Protein AF-A0A929G8G4-F1 (afdb_monomer_lite)

Foldseek 3Di:
DPPPPDDDDDDDPPDDPVNCCVPVVVVVVCVVVVNDDDDDDDADPPPADVQRVCCVVVVDHCVPVVPRDPPDDDD

Sequence (75 aa):
MKKSNKVILVLSDALRYDTAVAGMGFLGHLVETQQASLYKVIGELPSMSRPMYETVHTGLPVSQHGILANYIVRR

Structure (mmCIF, N/CA/C/O backbone):
data_AF-A0A929G8G4-F1
#
_entry.id   AF-A0A929G8G4-F1
#
loop_
_atom_site.group_PDB
_atom_site.id
_atom_site.type_symbol
_atom_site.label_atom_id
_atom_site.label_alt_id
_atom_site.label_comp_id
_atom_site.label_asym_id
_atom_site.label_entity_id
_atom_site.label_seq_id
_atom_site.pdbx_PDB_ins_code
_atom_site.Cartn_x
_atom_site.Cartn_y
_atom_site.Cartn_z
_atom_site.occupancy
_atom_site.B_iso_or_equiv
_atom_site.auth_seq_id
_atom_site.auth_comp_id
_atom_site.auth_asym_id
_atom_site.auth_atom_id
_atom_site.pdbx_PDB_model_num
ATOM 1 N N . MET A 1 1 ? -27.303 -19.682 5.835 1.00 57.81 1 MET A N 1
ATOM 2 C CA . MET A 1 1 ? -26.247 -19.206 4.910 1.00 57.81 1 MET A CA 1
ATOM 3 C C . MET A 1 1 ? -25.187 -18.472 5.717 1.00 57.81 1 MET A C 1
ATOM 5 O O . MET A 1 1 ? -25.548 -17.584 6.480 1.00 57.81 1 MET A O 1
ATOM 9 N N . LYS A 1 2 ? -23.908 -18.857 5.617 1.00 61.97 2 LYS A N 1
ATOM 10 C CA . LYS A 1 2 ? -22.811 -18.177 6.325 1.00 61.97 2 LYS A CA 1
ATOM 11 C C . LYS A 1 2 ? -22.622 -16.801 5.673 1.00 61.97 2 LYS A C 1
ATOM 13 O O . LYS A 1 2 ? -22.297 -16.731 4.492 1.00 61.97 2 LYS A O 1
ATOM 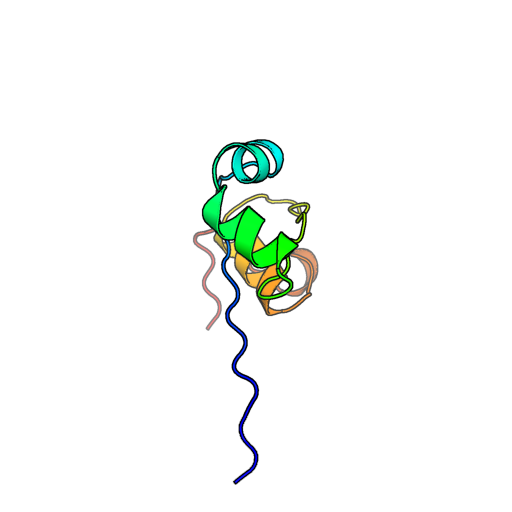18 N N . LYS A 1 3 ? -22.906 -15.718 6.399 1.00 64.31 3 LYS A N 1
ATOM 19 C CA . LYS A 1 3 ? -22.701 -14.349 5.909 1.00 64.31 3 LYS A CA 1
ATOM 20 C C . LYS A 1 3 ? -21.192 -14.172 5.710 1.00 64.31 3 LYS A C 1
ATOM 22 O O . LYS A 1 3 ? -20.445 -14.266 6.678 1.00 64.31 3 LYS A O 1
ATOM 27 N N . SER A 1 4 ? -20.726 -14.011 4.471 1.00 73.31 4 SER A N 1
ATOM 28 C CA . SER A 1 4 ? -19.319 -13.680 4.231 1.00 73.31 4 SER A CA 1
ATOM 29 C C . SER A 1 4 ? -19.072 -12.285 4.795 1.00 73.31 4 SER A C 1
ATOM 31 O O . SER A 1 4 ? -19.763 -11.342 4.396 1.00 73.31 4 SER A O 1
ATOM 33 N N . ASN A 1 5 ? -18.105 -12.137 5.696 1.00 85.31 5 ASN A N 1
ATOM 34 C CA . ASN A 1 5 ? -17.646 -10.815 6.102 1.00 85.31 5 ASN A CA 1
ATOM 35 C C . ASN A 1 5 ? -16.981 -10.177 4.881 1.00 85.31 5 ASN A C 1
ATOM 37 O O . ASN A 1 5 ? -15.885 -10.569 4.489 1.00 85.31 5 ASN A O 1
ATOM 41 N N . LYS A 1 6 ? -17.703 -9.270 4.218 1.00 90.00 6 LYS A N 1
ATOM 42 C CA . LYS A 1 6 ? -17.177 -8.537 3.069 1.00 90.00 6 LYS A CA 1
ATOM 43 C C . LYS A 1 6 ? -16.056 -7.633 3.567 1.00 90.00 6 LYS A C 1
ATOM 45 O O . LYS A 1 6 ? -16.254 -6.894 4.527 1.00 90.00 6 LYS A O 1
ATOM 50 N N . VAL A 1 7 ? -14.910 -7.694 2.905 1.00 91.25 7 VAL A N 1
ATOM 51 C CA . VAL A 1 7 ? -13.771 -6.813 3.161 1.00 91.25 7 VAL A CA 1
ATOM 52 C C . VAL A 1 7 ? -13.665 -5.846 1.990 1.00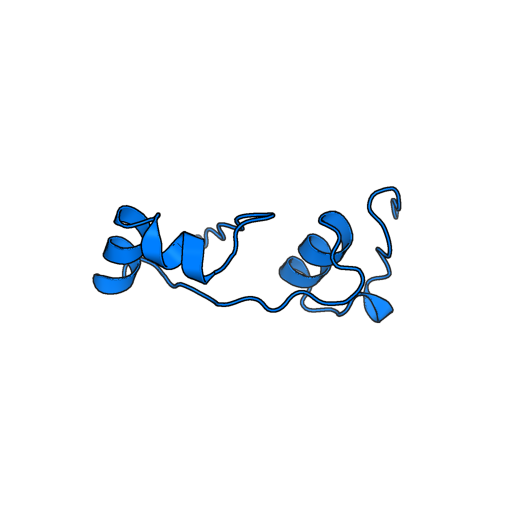 91.25 7 VAL A C 1
ATOM 54 O O . VAL A 1 7 ? -13.762 -6.263 0.837 1.00 91.25 7 VAL A O 1
ATOM 57 N N . ILE A 1 8 ? -13.497 -4.560 2.292 1.00 93.56 8 ILE A N 1
ATOM 58 C CA . ILE A 1 8 ? -13.226 -3.515 1.303 1.00 93.56 8 ILE A CA 1
ATOM 59 C C . ILE A 1 8 ? -11.833 -2.971 1.607 1.00 93.56 8 ILE A C 1
ATOM 61 O O . ILE A 1 8 ? -11.590 -2.486 2.710 1.00 93.56 8 ILE A O 1
ATOM 65 N N . LEU A 1 9 ? -10.931 -3.054 0.630 1.00 92.88 9 LEU A N 1
ATOM 66 C CA . LEU A 1 9 ? -9.623 -2.411 0.676 1.00 92.88 9 LEU A CA 1
ATOM 67 C C . LEU A 1 9 ? -9.693 -1.108 -0.123 1.00 92.88 9 LEU A C 1
ATOM 69 O O . LEU A 1 9 ? -10.027 -1.127 -1.306 1.00 92.88 9 LEU A O 1
ATOM 73 N N . VAL A 1 10 ? -9.366 0.014 0.516 1.00 92.81 10 VAL A N 1
ATOM 74 C CA . VAL A 1 10 ? -9.220 1.315 -0.150 1.00 92.81 10 VAL A CA 1
ATOM 75 C C . VAL A 1 10 ? -7.732 1.612 -0.280 1.00 92.81 10 VAL A C 1
ATOM 77 O O . VAL A 1 10 ? -7.053 1.823 0.722 1.00 92.81 10 VAL A O 1
ATOM 80 N N . LEU A 1 11 ? -7.227 1.614 -1.513 1.00 91.12 11 LEU A N 1
ATOM 81 C CA . LEU A 1 11 ? -5.839 1.945 -1.824 1.00 91.12 11 LEU A CA 1
ATOM 82 C C . LEU A 1 11 ? -5.776 3.338 -2.461 1.00 91.12 11 LEU A C 1
ATOM 84 O O . LEU A 1 11 ? -6.217 3.522 -3.593 1.00 91.12 11 LEU A O 1
ATOM 88 N N . SER A 1 12 ? -5.224 4.311 -1.736 1.00 89.19 12 SER A N 1
ATOM 89 C CA . SER A 1 12 ? -5.007 5.670 -2.247 1.00 89.19 12 SER A CA 1
ATOM 90 C C . SER A 1 12 ? -3.633 5.777 -2.909 1.00 89.19 1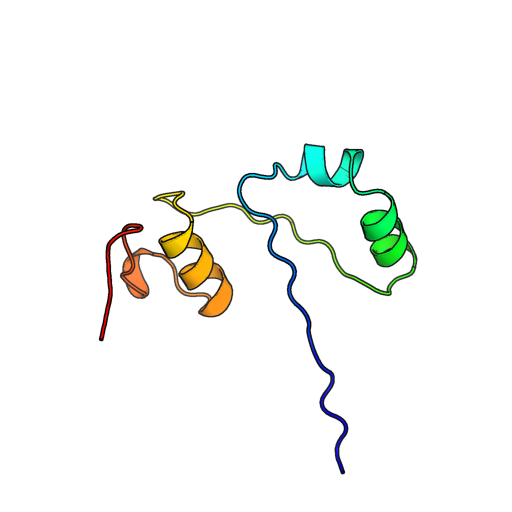2 SER A C 1
ATOM 92 O O . SER A 1 12 ? -2.617 5.826 -2.219 1.00 89.19 12 SER A O 1
ATOM 94 N N . ASP A 1 13 ? -3.597 5.810 -4.242 1.00 88.00 13 ASP A N 1
ATOM 95 C CA . ASP A 1 13 ? -2.351 5.962 -5.003 1.00 88.00 13 ASP A CA 1
ATOM 96 C C . ASP A 1 13 ? -1.821 7.404 -4.957 1.00 88.00 13 ASP A C 1
ATOM 98 O O . ASP A 1 13 ? -2.588 8.361 -4.843 1.00 88.00 13 ASP A O 1
ATOM 102 N N . ALA A 1 14 ? -0.497 7.548 -5.035 1.00 87.31 14 ALA A N 1
ATOM 103 C CA . ALA A 1 14 ? 0.241 8.810 -4.995 1.00 87.31 14 ALA A CA 1
ATOM 104 C C . ALA A 1 14 ? -0.077 9.713 -3.781 1.00 87.31 14 ALA A C 1
ATOM 106 O O . ALA A 1 14 ? 0.276 10.893 -3.769 1.00 87.31 14 ALA A O 1
ATOM 107 N N . LEU A 1 15 ? -0.701 9.162 -2.735 1.00 91.12 15 LEU A N 1
ATOM 108 C CA . LEU A 1 15 ? -1.045 9.872 -1.510 1.00 91.12 15 LEU A CA 1
ATOM 109 C C . LEU A 1 15 ? -0.056 9.514 -0.400 1.00 91.12 15 LEU A C 1
ATOM 111 O O . LEU A 1 15 ? 0.020 8.373 0.054 1.00 91.12 15 LEU A O 1
ATOM 115 N N . ARG A 1 16 ? 0.694 10.511 0.077 1.00 93.00 16 ARG A N 1
ATOM 116 C CA . ARG A 1 16 ? 1.592 10.327 1.222 1.00 93.00 16 ARG A CA 1
ATOM 117 C C . ARG A 1 16 ? 0.786 10.051 2.492 1.00 93.00 16 ARG A C 1
ATOM 119 O O . ARG A 1 16 ? -0.271 10.638 2.718 1.00 93.00 16 ARG A O 1
ATOM 126 N N . TYR A 1 17 ? 1.328 9.186 3.345 1.00 94.31 17 TYR A N 1
ATOM 127 C CA . TYR A 1 17 ? 0.675 8.759 4.583 1.00 94.31 17 TYR A CA 1
ATOM 128 C C . TYR A 1 17 ? 0.349 9.925 5.531 1.00 94.31 17 TYR A C 1
ATOM 130 O O . TYR A 1 17 ? -0.757 10.009 6.051 1.00 94.31 17 TYR A O 1
ATOM 138 N N . ASP A 1 18 ? 1.290 10.846 5.739 1.00 95.56 18 ASP A N 1
ATOM 139 C CA . ASP A 1 18 ? 1.098 12.028 6.590 1.00 95.56 18 ASP A CA 1
ATOM 140 C C . ASP A 1 18 ? 0.031 12.976 6.027 1.00 95.56 18 ASP A C 1
ATOM 142 O O . ASP A 1 18 ? -0.808 13.475 6.775 1.00 95.56 18 ASP A O 1
ATOM 146 N N . THR A 1 19 ? 0.003 13.165 4.706 1.00 96.38 19 THR A N 1
ATOM 147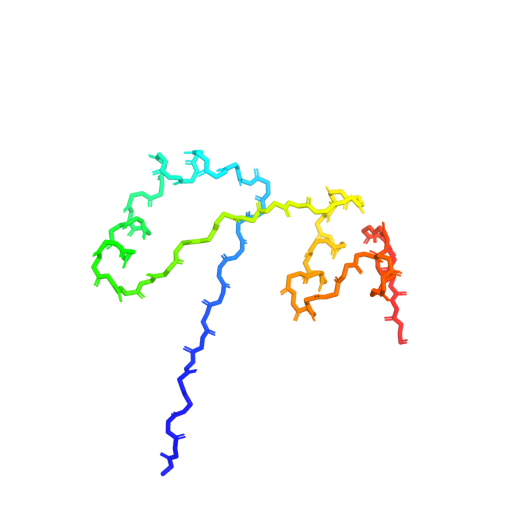 C CA . THR A 1 19 ? -1.051 13.930 4.028 1.00 96.38 19 THR A CA 1
ATOM 148 C C . THR A 1 19 ? -2.422 13.272 4.200 1.00 96.38 19 THR A C 1
ATOM 150 O O . THR A 1 19 ? -3.394 13.974 4.469 1.00 96.38 19 THR A O 1
ATOM 153 N N . ALA A 1 20 ? -2.514 11.941 4.104 1.00 95.25 20 ALA A N 1
ATOM 154 C CA . ALA A 1 20 ? -3.761 11.216 4.349 1.00 95.25 20 ALA A CA 1
ATOM 155 C C . ALA A 1 20 ? -4.259 11.410 5.790 1.00 95.25 20 ALA A C 1
ATOM 157 O O . ALA A 1 20 ? -5.425 11.740 5.997 1.00 95.25 20 ALA A O 1
ATOM 158 N N . VAL A 1 21 ? -3.368 11.270 6.778 1.00 95.44 21 VAL A N 1
ATOM 159 C CA . VAL A 1 21 ? -3.697 11.461 8.201 1.00 95.44 21 VAL A CA 1
ATOM 160 C C . VAL A 1 21 ? -4.180 12.886 8.479 1.00 95.44 21 VAL A C 1
ATOM 162 O O . VAL A 1 21 ? -5.151 13.063 9.209 1.00 95.44 21 VAL A O 1
ATOM 165 N N . ALA A 1 22 ? -3.549 13.897 7.877 1.00 97.00 22 ALA A N 1
ATOM 166 C CA . ALA A 1 22 ? -3.934 15.294 8.073 1.00 97.00 22 ALA A CA 1
ATOM 167 C C . ALA A 1 22 ? -5.217 15.694 7.317 1.00 97.00 22 ALA A C 1
ATOM 169 O O . ALA A 1 22 ? -5.956 16.559 7.781 1.00 97.00 22 ALA A O 1
ATOM 170 N N . GLY A 1 23 ? -5.473 15.102 6.145 1.00 96.44 23 GLY A N 1
ATOM 171 C CA . GLY A 1 23 ? -6.529 15.548 5.228 1.00 96.44 23 GLY A CA 1
ATOM 172 C C . GLY A 1 23 ? -7.809 14.709 5.225 1.00 96.44 23 GLY A C 1
ATOM 173 O O . GLY A 1 23 ? -8.858 15.204 4.817 1.00 96.44 23 GLY A O 1
ATOM 174 N N . MET A 1 24 ? -7.769 13.448 5.664 1.00 96.12 24 MET A N 1
ATOM 175 C CA . MET A 1 24 ? -8.895 12.510 5.531 1.00 96.12 24 MET A CA 1
ATOM 176 C C . MET A 1 24 ? -9.644 12.301 6.853 1.00 96.12 24 MET A C 1
ATOM 178 O O . MET A 1 24 ? -9.837 11.168 7.297 1.00 96.12 24 MET A O 1
ATOM 182 N N . GLY A 1 25 ? -10.099 13.394 7.474 1.00 97.06 25 GLY A N 1
ATOM 183 C CA . GLY A 1 25 ? -10.706 13.377 8.814 1.00 97.06 25 GLY A CA 1
ATOM 184 C C . GLY A 1 25 ? -11.870 12.391 8.982 1.00 97.06 25 GLY A C 1
ATOM 185 O O . GLY A 1 25 ? -11.938 11.699 9.992 1.00 97.06 25 GLY A O 1
ATOM 186 N N . PHE A 1 26 ? -12.739 12.244 7.974 1.00 97.19 26 PHE A N 1
ATOM 187 C CA . PHE A 1 26 ? -13.836 11.268 8.026 1.00 97.19 26 PHE A CA 1
ATOM 188 C C . PHE A 1 26 ? -13.334 9.819 8.113 1.00 97.19 26 PHE A C 1
ATOM 190 O O . PHE A 1 26 ? -13.810 9.056 8.949 1.00 97.19 26 PHE A O 1
ATOM 197 N N . LEU A 1 27 ? -12.341 9.435 7.300 1.00 96.00 27 LEU A N 1
ATOM 198 C CA . LEU A 1 27 ? -11.748 8.096 7.388 1.00 96.00 27 LEU A CA 1
ATOM 199 C C . LEU A 1 27 ? -11.002 7.905 8.712 1.00 96.00 27 LEU A C 1
ATOM 201 O O . LEU A 1 27 ? -11.090 6.834 9.304 1.00 96.00 27 LEU A O 1
ATOM 205 N N . GLY A 1 28 ? -10.329 8.950 9.203 1.00 96.69 28 GLY A N 1
ATOM 206 C CA . GLY A 1 28 ? -9.721 8.957 10.534 1.00 96.69 28 GLY A CA 1
ATOM 207 C C . GLY A 1 28 ? -10.741 8.676 11.642 1.00 96.69 28 GLY A C 1
ATOM 208 O O . GLY A 1 28 ? -10.492 7.829 12.495 1.00 96.69 28 GLY A O 1
ATOM 209 N N . HIS A 1 29 ? -11.923 9.292 11.578 1.00 98.00 29 HIS A N 1
ATOM 210 C CA . HIS A 1 29 ? -13.008 9.047 12.531 1.00 98.00 29 HIS A CA 1
ATOM 211 C C . HIS A 1 29 ? -13.558 7.610 12.458 1.00 98.00 29 HIS A C 1
ATOM 213 O O . HIS A 1 29 ? -13.864 7.001 13.485 1.00 98.00 29 HIS A O 1
ATOM 219 N N . LEU A 1 30 ? -13.645 7.016 11.261 1.00 97.56 30 LEU A N 1
ATOM 220 C CA . LEU A 1 30 ? -14.009 5.597 11.125 1.00 97.56 30 LEU A CA 1
ATOM 221 C C . LEU A 1 30 ? -12.970 4.672 11.774 1.00 97.56 30 LEU A C 1
ATOM 223 O O . LEU A 1 30 ? -13.338 3.653 12.355 1.00 97.56 30 LEU A O 1
ATOM 227 N N . VAL A 1 31 ? -11.683 5.020 11.703 1.00 97.38 31 VAL A N 1
ATOM 228 C CA . VAL A 1 31 ? -10.614 4.274 12.386 1.00 97.38 31 VAL A CA 1
ATOM 229 C C . VAL A 1 31 ? -10.715 4.442 13.904 1.00 97.38 31 VAL A C 1
ATOM 231 O O . VAL A 1 31 ? -10.684 3.450 14.628 1.00 97.38 31 VAL A O 1
ATOM 234 N N . GLU A 1 32 ? -10.903 5.671 14.389 1.00 97.88 32 GLU A N 1
ATOM 235 C CA . GLU A 1 32 ? -11.077 5.989 15.816 1.00 97.88 32 GLU A CA 1
ATOM 236 C C . GLU A 1 32 ? -12.257 5.226 16.442 1.00 97.88 32 GLU A C 1
ATOM 238 O O . GLU A 1 32 ? -12.154 4.691 17.545 1.00 97.88 32 GLU A O 1
ATOM 243 N N . THR A 1 33 ? -13.362 5.109 15.704 1.00 98.38 33 THR A N 1
ATOM 244 C CA . THR A 1 33 ? -14.576 4.395 16.132 1.00 98.38 33 THR A CA 1
ATOM 245 C C . THR A 1 33 ? -14.553 2.892 15.830 1.00 98.38 33 THR A C 1
ATOM 247 O O . THR A 1 33 ? -15.580 2.228 15.962 1.00 98.38 33 THR A O 1
ATOM 250 N N . GLN A 1 34 ? -13.395 2.335 15.449 1.00 97.00 34 GLN A N 1
ATOM 251 C CA . GLN A 1 34 ? -13.186 0.902 15.181 1.00 97.00 34 GLN A CA 1
ATOM 252 C C . GLN A 1 34 ? -14.056 0.332 14.043 1.00 97.00 34 GLN A C 1
ATOM 254 O O . GLN A 1 34 ? -14.317 -0.870 13.980 1.00 97.00 34 GLN A O 1
ATOM 259 N N . GLN A 1 35 ? -14.485 1.185 13.113 1.00 96.25 35 GLN A N 1
ATOM 260 C CA . GLN A 1 35 ? -15.227 0.799 11.909 1.00 96.25 35 GLN A CA 1
ATOM 261 C C . GLN A 1 35 ? -14.307 0.549 10.704 1.00 96.25 35 GLN A C 1
ATOM 263 O O . GLN A 1 35 ? -14.730 -0.051 9.716 1.00 96.25 35 GLN A O 1
ATOM 268 N N . ALA A 1 36 ? -13.054 1.003 10.774 1.00 96.75 36 ALA A N 1
ATOM 269 C CA . ALA A 1 36 ? -12.041 0.824 9.741 1.00 96.75 36 ALA A CA 1
ATOM 270 C C . ALA A 1 36 ? -10.647 0.613 10.351 1.00 96.75 36 ALA A C 1
ATOM 272 O O . ALA A 1 36 ? -10.431 0.771 11.552 1.00 96.75 36 ALA A O 1
ATOM 273 N N . SER A 1 37 ? -9.676 0.271 9.508 1.00 95.94 37 SER A N 1
ATOM 274 C CA . SER A 1 37 ? -8.266 0.166 9.889 1.00 95.94 37 SER A CA 1
ATOM 275 C C . SER A 1 37 ? -7.403 0.951 8.907 1.00 95.94 37 SER A C 1
ATOM 277 O O . SER A 1 37 ? -7.656 0.930 7.703 1.00 95.94 37 SER A O 1
ATOM 279 N N . LEU A 1 38 ? -6.387 1.643 9.426 1.00 95.31 38 LEU A N 1
ATOM 280 C CA . LEU A 1 38 ? -5.403 2.387 8.641 1.00 95.31 38 LEU A CA 1
ATOM 281 C C . LEU A 1 38 ? -4.061 1.655 8.676 1.00 95.31 38 LEU A C 1
ATOM 283 O O . LEU A 1 38 ? -3.561 1.326 9.749 1.00 95.31 38 LEU A O 1
ATOM 287 N N . TYR A 1 39 ? -3.455 1.462 7.507 1.00 92.69 39 TYR A N 1
ATOM 288 C CA . TYR A 1 39 ? -2.148 0.828 7.367 1.00 92.69 39 TYR A CA 1
ATOM 289 C C . TYR A 1 39 ? -1.178 1.764 6.650 1.00 92.69 39 TYR A C 1
ATOM 291 O O . TYR A 1 39 ? -1.493 2.319 5.597 1.00 92.69 39 TYR A O 1
ATOM 299 N N . LYS A 1 40 ? 0.029 1.920 7.203 1.00 91.06 40 LYS A N 1
ATOM 300 C CA . LYS A 1 40 ? 1.138 2.571 6.503 1.00 91.06 40 LYS A CA 1
ATOM 301 C C . LYS A 1 40 ? 1.806 1.548 5.592 1.00 91.06 40 LYS A C 1
ATOM 303 O O . LYS A 1 40 ? 2.440 0.617 6.080 1.00 91.06 40 LYS A O 1
ATOM 308 N N . VAL A 1 41 ? 1.690 1.745 4.284 1.00 83.31 41 VAL A N 1
ATOM 309 C CA . VAL A 1 41 ? 2.360 0.904 3.287 1.00 83.31 41 VAL A CA 1
ATOM 310 C C . VAL A 1 41 ? 3.685 1.550 2.896 1.00 83.31 41 VAL A C 1
ATOM 312 O O . VAL A 1 41 ? 3.744 2.749 2.620 1.00 83.31 41 VAL A O 1
ATOM 315 N N . ILE A 1 42 ? 4.755 0.757 2.889 1.00 84.06 42 ILE A N 1
ATOM 316 C CA . ILE A 1 42 ? 6.042 1.139 2.306 1.00 84.06 42 ILE A CA 1
ATOM 317 C C . ILE A 1 42 ? 6.101 0.467 0.939 1.00 84.06 42 ILE A C 1
ATOM 319 O O . ILE A 1 42 ? 6.027 -0.755 0.859 1.00 84.06 42 ILE A O 1
ATOM 323 N N . GLY A 1 43 ? 6.171 1.266 -0.125 1.00 80.88 43 GLY A N 1
ATOM 324 C CA . GLY A 1 43 ? 6.291 0.738 -1.481 1.00 80.88 43 GLY A CA 1
ATOM 325 C C . GLY A 1 43 ? 7.625 0.020 -1.688 1.00 80.88 43 GLY A C 1
ATOM 326 O O . GLY A 1 43 ? 8.648 0.414 -1.125 1.00 80.88 43 GLY A O 1
ATOM 327 N N . GLU A 1 44 ? 7.607 -1.017 -2.517 1.00 84.19 44 GLU A N 1
ATOM 328 C CA . GLU A 1 44 ? 8.813 -1.661 -3.025 1.00 84.19 44 GLU A CA 1
ATOM 329 C C . GLU A 1 44 ? 9.350 -0.930 -4.268 1.00 84.19 44 GLU A C 1
ATOM 331 O O . GLU A 1 44 ? 8.735 -0.006 -4.810 1.00 84.19 44 GLU A O 1
ATOM 336 N N . LEU A 1 45 ? 10.526 -1.354 -4.735 1.00 87.88 45 LEU A N 1
ATOM 337 C CA . LEU A 1 45 ? 11.100 -0.887 -5.991 1.00 87.88 45 LEU A CA 1
ATOM 338 C C . LEU A 1 45 ? 10.813 -1.900 -7.113 1.00 87.88 45 LEU A C 1
ATOM 340 O O . LEU A 1 45 ? 11.042 -3.094 -6.917 1.00 87.88 45 LEU A O 1
ATOM 344 N N . PRO A 1 46 ? 10.383 -1.447 -8.306 1.00 91.25 46 PRO A N 1
ATOM 345 C CA . PRO A 1 46 ? 10.100 -0.065 -8.686 1.00 91.25 46 PRO A CA 1
ATOM 346 C C . PRO A 1 46 ? 8.759 0.446 -8.136 1.00 91.25 46 PRO A C 1
ATOM 348 O O . PRO A 1 46 ? 7.741 -0.242 -8.202 1.00 91.25 46 PRO A O 1
ATOM 351 N N . SER A 1 47 ? 8.744 1.705 -7.692 1.00 88.44 47 SER A N 1
ATOM 352 C CA . SER A 1 47 ? 7.574 2.376 -7.112 1.00 88.44 47 SER A CA 1
ATOM 353 C C . SER A 1 47 ? 6.593 2.861 -8.192 1.00 88.44 47 SER A C 1
ATOM 355 O O . SER A 1 47 ? 6.352 4.059 -8.350 1.00 88.44 47 SER A O 1
ATOM 357 N N . MET A 1 48 ? 6.077 1.929 -8.993 1.00 92.69 48 MET A N 1
ATOM 358 C CA . MET A 1 48 ? 5.088 2.171 -10.046 1.00 92.69 48 MET A CA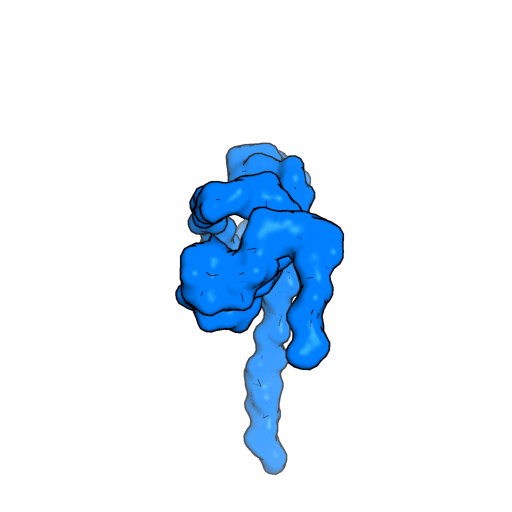 1
ATOM 359 C C . MET A 1 48 ? 3.743 1.544 -9.668 1.00 92.69 48 MET A C 1
ATOM 361 O O . MET A 1 48 ? 3.712 0.487 -9.041 1.00 92.69 48 MET A O 1
ATOM 365 N N . SER A 1 49 ? 2.636 2.153 -10.104 1.00 92.56 49 SER A N 1
ATOM 366 C CA . SER A 1 49 ? 1.281 1.740 -9.722 1.00 92.56 49 SER A CA 1
ATOM 367 C C . SER A 1 49 ? 1.013 0.252 -9.966 1.00 92.56 49 SER A C 1
ATOM 369 O O . SER A 1 49 ? 0.662 -0.458 -9.029 1.00 92.56 49 SER A O 1
ATOM 371 N N . ARG A 1 50 ? 1.237 -0.280 -11.180 1.00 93.38 50 ARG A N 1
ATOM 372 C CA . ARG A 1 50 ? 0.908 -1.694 -11.452 1.00 93.38 50 ARG A CA 1
ATOM 373 C C . ARG A 1 50 ? 1.757 -2.697 -10.669 1.00 93.38 50 ARG A C 1
ATOM 375 O O . ARG A 1 50 ? 1.149 -3.598 -10.101 1.00 93.38 50 ARG A O 1
ATOM 382 N N . PRO A 1 51 ? 3.101 -2.580 -10.615 1.00 94.31 51 PRO A N 1
ATOM 383 C CA . PRO A 1 51 ? 3.901 -3.432 -9.738 1.00 94.31 51 PRO A CA 1
ATOM 384 C C . PRO A 1 51 ? 3.405 -3.409 -8.288 1.00 94.31 51 PRO A C 1
ATOM 386 O O . PRO A 1 51 ? 3.176 -4.462 -7.708 1.00 94.31 51 PRO A O 1
ATOM 389 N N . MET A 1 52 ? 3.141 -2.223 -7.730 1.00 93.31 52 MET A N 1
ATOM 390 C CA . MET A 1 52 ? 2.720 -2.105 -6.330 1.00 93.31 52 MET A CA 1
ATOM 391 C C . MET A 1 52 ? 1.328 -2.681 -6.072 1.00 93.31 52 MET A C 1
ATOM 393 O O . MET A 1 52 ? 1.102 -3.292 -5.030 1.00 93.31 52 MET A O 1
ATOM 397 N N . TYR A 1 53 ? 0.387 -2.526 -7.003 1.00 92.50 53 TYR A N 1
ATOM 398 C CA . TYR A 1 53 ? -0.949 -3.100 -6.843 1.00 92.50 53 TYR A CA 1
ATOM 399 C C . TYR A 1 53 ? -0.902 -4.628 -6.835 1.00 92.50 53 TYR A C 1
ATOM 401 O O . TYR A 1 53 ? -1.609 -5.248 -6.040 1.00 92.50 53 TYR A O 1
ATOM 409 N N . GLU A 1 54 ? -0.055 -5.224 -7.676 1.00 93.56 54 GLU A N 1
ATOM 410 C CA . GLU A 1 54 ? 0.158 -6.671 -7.699 1.00 93.56 54 GLU A CA 1
ATOM 411 C C . GLU A 1 54 ? 0.754 -7.152 -6.370 1.00 93.56 54 GLU A C 1
ATOM 413 O O . GLU A 1 54 ? 0.243 -8.104 -5.777 1.00 93.56 54 GLU A O 1
ATOM 418 N N . THR A 1 55 ? 1.768 -6.451 -5.849 1.00 93.62 55 THR A N 1
ATOM 419 C CA . THR A 1 55 ? 2.353 -6.733 -4.528 1.00 93.62 55 THR A CA 1
ATOM 420 C C . THR A 1 55 ? 1.294 -6.685 -3.423 1.00 93.62 55 THR A C 1
ATOM 422 O O . THR A 1 55 ? 1.204 -7.607 -2.615 1.00 93.62 55 THR A O 1
ATOM 425 N N . VAL A 1 56 ? 0.434 -5.660 -3.409 1.00 92.56 56 VAL A N 1
ATOM 426 C CA . VAL A 1 56 ? -0.630 -5.506 -2.397 1.00 92.56 56 VAL A CA 1
ATOM 427 C C . VAL A 1 56 ? -1.651 -6.648 -2.446 1.00 92.56 56 VAL A C 1
ATOM 429 O O . VAL A 1 56 ? -2.103 -7.098 -1.395 1.00 92.56 56 VAL A O 1
ATOM 432 N N . HIS A 1 57 ? -2.022 -7.128 -3.636 1.00 91.81 57 HIS A N 1
ATOM 433 C CA . HIS A 1 57 ? -3.047 -8.171 -3.775 1.00 91.81 57 HIS A CA 1
ATOM 434 C C . HIS A 1 57 ? -2.507 -9.591 -3.598 1.00 91.81 57 HIS A C 1
ATOM 436 O O . HIS A 1 57 ? -3.238 -10.466 -3.137 1.00 91.81 57 HIS A O 1
ATOM 442 N N . THR A 1 58 ? -1.252 -9.835 -3.974 1.00 93.75 58 THR A N 1
ATOM 443 C CA . 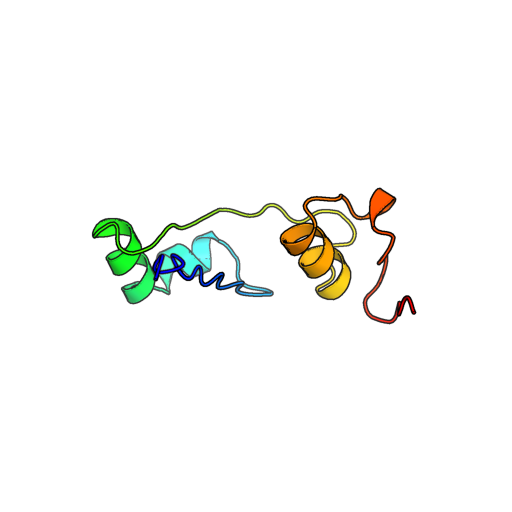THR A 1 58 ? -0.647 -11.176 -3.926 1.00 93.75 58 THR A CA 1
ATOM 444 C C . THR A 1 58 ? 0.181 -11.414 -2.668 1.00 93.75 58 THR A C 1
ATOM 446 O O . THR A 1 58 ? 0.396 -12.564 -2.290 1.00 93.75 58 THR A O 1
ATOM 449 N N . GLY A 1 59 ? 0.667 -10.348 -2.026 1.00 92.69 59 GLY A N 1
ATOM 450 C CA . GLY A 1 59 ? 1.659 -10.425 -0.953 1.00 92.69 59 GLY A CA 1
ATOM 451 C C . GLY A 1 59 ? 3.055 -10.845 -1.428 1.00 92.69 59 GLY A C 1
ATOM 452 O O . GLY A 1 59 ? 3.927 -11.084 -0.596 1.00 92.69 59 GLY A O 1
ATOM 453 N N . LEU A 1 60 ? 3.276 -10.963 -2.742 1.00 94.44 60 LEU A N 1
ATOM 454 C CA . LEU A 1 60 ? 4.566 -11.321 -3.323 1.00 94.44 60 LEU A CA 1
ATOM 455 C C . LEU A 1 60 ? 5.348 -10.058 -3.696 1.00 94.44 60 LEU A C 1
ATOM 457 O O . LEU A 1 60 ? 4.751 -9.129 -4.236 1.00 94.44 60 LEU A O 1
ATOM 461 N N . PRO A 1 61 ? 6.675 -10.031 -3.497 1.00 93.56 61 PRO A N 1
ATOM 462 C CA . PRO A 1 61 ? 7.487 -8.908 -3.934 1.00 93.56 61 PRO A CA 1
ATOM 463 C C . PRO A 1 61 ? 7.589 -8.856 -5.459 1.00 93.56 61 PRO A C 1
ATOM 465 O O . PRO A 1 61 ? 7.381 -9.864 -6.158 1.00 93.56 61 PRO A O 1
ATOM 468 N N . VAL A 1 62 ? 8.015 -7.705 -5.983 1.00 93.50 62 VAL A N 1
ATOM 469 C CA . VAL A 1 62 ? 8.102 -7.488 -7.439 1.00 93.50 62 VAL A CA 1
ATOM 470 C C . VAL A 1 62 ? 8.979 -8.524 -8.153 1.00 93.50 62 VAL A C 1
ATOM 472 O O . VAL A 1 62 ? 8.659 -8.962 -9.264 1.00 93.50 62 VAL A O 1
ATOM 475 N N . SER A 1 63 ? 10.037 -8.989 -7.487 1.00 93.31 63 SER A N 1
ATOM 476 C CA . SER A 1 63 ? 10.946 -10.030 -7.983 1.00 93.31 63 SER A CA 1
ATOM 477 C C . SER A 1 63 ? 10.286 -11.398 -8.185 1.00 93.31 63 SER A C 1
ATOM 479 O O . SER A 1 63 ? 10.787 -12.194 -8.978 1.00 93.31 63 SER A O 1
ATOM 481 N N . GLN A 1 64 ? 9.168 -11.674 -7.509 1.00 95.00 64 GLN A N 1
ATOM 482 C CA . GLN A 1 64 ? 8.470 -12.960 -7.571 1.00 95.00 64 GLN A CA 1
ATOM 483 C C . GLN A 1 64 ? 7.235 -12.903 -8.473 1.00 95.00 64 GLN A C 1
ATOM 485 O O . GLN A 1 64 ? 7.076 -13.761 -9.342 1.00 95.00 64 GLN A O 1
ATOM 490 N N . HIS A 1 65 ? 6.384 -11.877 -8.341 1.00 93.50 65 HIS A N 1
ATOM 491 C CA . HIS A 1 65 ? 5.195 -11.764 -9.200 1.00 93.50 65 HIS A CA 1
ATOM 492 C C . HIS A 1 65 ? 5.531 -11.302 -10.626 1.00 93.50 65 HIS A C 1
ATOM 494 O O . HIS A 1 65 ? 4.771 -11.528 -11.566 1.00 93.50 65 HIS A O 1
ATOM 500 N N . GLY A 1 66 ? 6.672 -10.626 -10.807 1.00 92.75 66 GLY A N 1
ATOM 501 C CA . GLY A 1 66 ? 7.270 -10.284 -12.096 1.00 92.75 66 GLY A CA 1
ATOM 502 C C . GLY A 1 66 ? 6.486 -9.331 -13.019 1.00 92.75 66 GLY A C 1
ATOM 503 O O . GLY A 1 66 ? 6.853 -9.160 -14.185 1.00 92.75 66 GLY A O 1
ATOM 504 N N . ILE A 1 67 ? 5.437 -8.670 -12.524 1.00 94.25 67 ILE A N 1
ATOM 505 C CA . ILE A 1 67 ? 4.957 -7.377 -13.038 1.00 94.25 67 ILE A CA 1
ATOM 506 C C . ILE A 1 67 ? 5.970 -6.280 -12.667 1.00 94.25 67 ILE A C 1
ATOM 508 O O . ILE A 1 67 ? 5.875 -5.663 -11.616 1.00 94.25 67 ILE A O 1
ATOM 512 N N . LEU A 1 68 ? 6.975 -6.061 -13.519 1.00 93.44 68 LEU A N 1
ATOM 513 C CA . LEU A 1 68 ? 8.092 -5.140 -13.239 1.00 93.44 68 LEU A CA 1
ATOM 514 C C . LEU A 1 68 ? 7.837 -3.684 -13.684 1.00 93.44 68 LEU A C 1
ATOM 516 O O . LEU A 1 68 ? 8.584 -2.788 -13.309 1.00 93.44 68 LEU A O 1
ATOM 520 N N . ALA A 1 69 ? 6.816 -3.427 -14.508 1.00 94.06 69 ALA A N 1
ATOM 521 C CA . ALA A 1 69 ? 6.514 -2.099 -15.044 1.00 94.06 69 ALA A CA 1
ATOM 522 C C . ALA A 1 69 ? 5.037 -1.954 -15.435 1.00 94.06 69 ALA A C 1
ATOM 524 O O . ALA A 1 69 ? 4.332 -2.942 -15.641 1.00 94.06 69 ALA A O 1
ATOM 525 N N . ASN A 1 70 ? 4.578 -0.710 -15.607 1.00 93.88 70 ASN A N 1
ATOM 526 C CA . ASN A 1 70 ? 3.175 -0.394 -15.907 1.00 93.88 70 ASN A CA 1
ATOM 527 C C . ASN A 1 70 ? 2.652 -0.949 -17.248 1.00 93.88 70 ASN A C 1
ATOM 529 O O . ASN A 1 70 ? 1.455 -1.175 -17.417 1.00 93.88 70 ASN A O 1
ATOM 533 N N . TYR A 1 71 ? 3.523 -1.183 -18.220 1.00 94.06 71 TYR A N 1
ATOM 534 C CA . TYR A 1 71 ? 3.121 -1.713 -19.526 1.00 94.06 71 TYR A CA 1
ATOM 535 C C . TYR A 1 71 ? 3.230 -3.242 -19.612 1.00 94.06 71 TYR A C 1
ATOM 537 O O . TYR A 1 71 ? 2.822 -3.824 -20.613 1.00 94.06 71 TYR A O 1
ATOM 545 N N . ILE A 1 72 ? 3.750 -3.913 -18.578 1.00 89.12 72 ILE A N 1
ATOM 546 C CA . ILE A 1 72 ? 3.876 -5.373 -18.582 1.00 89.12 72 ILE A CA 1
ATOM 547 C C . ILE A 1 72 ? 2.494 -6.001 -18.392 1.00 89.12 72 ILE A C 1
ATOM 549 O O . ILE A 1 72 ? 1.778 -5.707 -17.435 1.00 89.12 72 ILE A O 1
ATOM 553 N N . VAL A 1 73 ? 2.119 -6.886 -19.312 1.00 81.62 73 VAL A N 1
ATOM 554 C CA . VAL A 1 73 ? 0.896 -7.691 -19.258 1.00 81.62 73 VAL A CA 1
ATOM 555 C C . VAL A 1 73 ? 1.310 -9.158 -19.283 1.00 81.62 73 VAL A C 1
ATOM 557 O O . VAL A 1 73 ? 2.051 -9.568 -20.174 1.00 81.62 73 VAL A O 1
ATOM 560 N N . ARG A 1 74 ? 0.843 -9.942 -18.309 1.00 77.12 74 ARG A N 1
ATOM 561 C CA . ARG A 1 74 ? 0.976 -11.405 -18.292 1.00 77.12 74 ARG A CA 1
ATOM 562 C C . ARG A 1 74 ? -0.386 -12.003 -18.659 1.00 77.12 74 ARG A C 1
ATOM 564 O O . ARG A 1 74 ? -1.400 -11.508 -18.171 1.00 77.12 74 ARG A O 1
ATOM 571 N N . ARG A 1 75 ? -0.399 -12.963 -19.585 1.00 70.06 75 ARG A N 1
ATOM 572 C CA . ARG A 1 75 ? -1.583 -13.736 -19.991 1.00 70.06 75 ARG A CA 1
ATOM 573 C C . ARG A 1 75 ? -1.555 -15.097 -19.323 1.00 70.06 75 ARG A C 1
ATOM 575 O O . ARG A 1 75 ? -0.424 -15.592 -19.122 1.00 70.06 75 ARG A O 1
#

Radius of gyration: 15.33 Å; chains: 1; bounding box: 37×35×36 Å

pLDDT: mean 90.81, std 8.08, range [57.81, 98.38]

Secondary structure (DSSP, 8-state):
------------TT--HHHHHHH-HHHHHHHHTTS-----PPPPSS--HHHHHHHHHH---HHHH---STT----